Protein AF-M1PNI1-F1 (afdb_monomer)

Secondary structure (DSSP, 8-state):
---HHHHHHHHIIIIIS---SSPPPPGGG---TT-GGG--HHHHHHH--STTTSTT-HHHHHHHHHHHHHIIIIIIIIIIITT-TT-SHHHHHTTTSTTHHHHHHHHHH-

Structure (mmCIF, N/CA/C/O backbone):
data_AF-M1PNI1-F1
#
_entry.id   AF-M1PNI1-F1
#
loop_
_atom_site.group_PDB
_atom_site.id
_atom_site.type_symbol
_atom_site.label_atom_id
_atom_site.label_alt_id
_atom_site.label_comp_id
_atom_site.label_asym_id
_atom_site.label_entity_id
_atom_site.label_seq_id
_atom_site.pdbx_PDB_ins_code
_atom_site.Cartn_x
_atom_site.Cartn_y
_atom_site.Cartn_z
_atom_site.occupancy
_atom_site.B_iso_or_equiv
_atom_site.auth_seq_id
_atom_site.auth_comp_id
_atom_site.auth_asym_id
_atom_site.auth_atom_id
_atom_site.pdbx_PDB_model_num
ATOM 1 N N . ALA A 1 1 ? 31.067 -19.013 -20.925 1.00 59.47 1 ALA A N 1
ATOM 2 C CA . ALA A 1 1 ? 29.778 -19.107 -20.213 1.00 59.47 1 ALA A CA 1
ATOM 3 C C . ALA A 1 1 ? 28.939 -17.881 -20.565 1.00 59.47 1 ALA A C 1
ATOM 5 O O . ALA A 1 1 ? 29.209 -16.801 -20.060 1.00 59.47 1 ALA A O 1
ATOM 6 N N . GLY A 1 2 ? 28.027 -18.031 -21.527 1.00 75.81 2 GLY A N 1
ATOM 7 C CA . GLY A 1 2 ? 27.290 -16.938 -22.180 1.00 75.81 2 GLY A CA 1
ATOM 8 C C . GLY A 1 2 ? 26.657 -17.426 -23.485 1.00 75.81 2 GLY A C 1
ATOM 9 O O . GLY A 1 2 ? 26.806 -16.797 -24.524 1.00 75.81 2 GLY A O 1
ATOM 10 N N . GLU A 1 3 ? 26.074 -18.622 -23.444 1.00 87.75 3 GLU A N 1
ATOM 11 C CA . GLU A 1 3 ? 25.471 -19.280 -24.607 1.00 87.75 3 GLU A CA 1
ATOM 12 C C . GLU A 1 3 ? 24.054 -18.746 -24.853 1.00 87.75 3 GLU A C 1
ATOM 14 O O . GLU A 1 3 ? 23.482 -18.092 -23.982 1.00 87.75 3 GLU A O 1
ATOM 19 N N . ALA A 1 4 ? 23.464 -19.035 -26.016 1.00 88.94 4 ALA A N 1
ATOM 20 C CA . ALA A 1 4 ? 22.147 -18.513 -26.401 1.00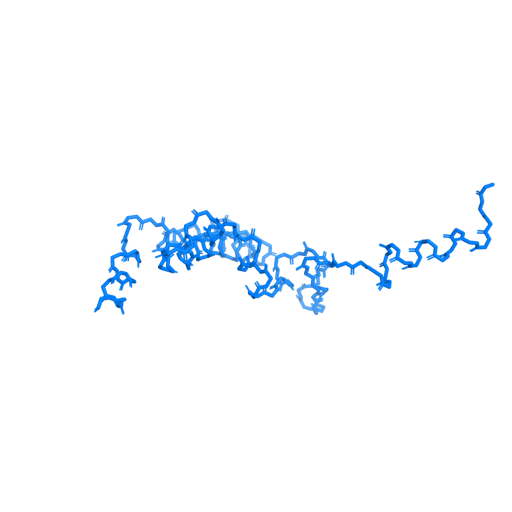 88.94 4 ALA A CA 1
ATOM 21 C C . ALA A 1 4 ? 21.051 -18.767 -25.343 1.00 88.94 4 ALA A C 1
ATOM 23 O O . ALA A 1 4 ? 20.260 -17.874 -25.059 1.00 88.94 4 ALA A O 1
ATOM 24 N N . ALA A 1 5 ? 21.077 -19.924 -24.672 1.00 91.88 5 ALA A N 1
ATOM 25 C CA . ALA A 1 5 ? 20.137 -20.264 -23.599 1.00 91.88 5 ALA A CA 1
ATOM 26 C C . ALA A 1 5 ? 20.183 -19.298 -22.394 1.00 91.88 5 ALA A C 1
ATOM 28 O O . ALA A 1 5 ? 19.208 -19.161 -21.657 1.00 91.88 5 ALA A O 1
ATOM 29 N N . VAL A 1 6 ? 21.299 -18.589 -22.185 1.00 93.12 6 VAL A N 1
ATOM 30 C CA . VAL A 1 6 ? 21.418 -17.576 -21.124 1.00 93.12 6 VAL A CA 1
ATOM 31 C C . VAL A 1 6 ? 20.514 -16.372 -21.411 1.00 93.12 6 VAL A C 1
ATOM 33 O O . VAL A 1 6 ? 20.007 -15.756 -20.473 1.00 93.12 6 VAL A O 1
ATOM 36 N N . ALA A 1 7 ? 20.267 -16.050 -22.686 1.00 93.50 7 ALA A N 1
ATOM 37 C CA . ALA A 1 7 ? 19.355 -14.973 -23.066 1.00 93.50 7 ALA A CA 1
ATOM 38 C C . ALA A 1 7 ? 17.899 -15.313 -22.710 1.00 93.50 7 ALA A C 1
ATOM 40 O O . ALA A 1 7 ? 17.202 -14.462 -22.155 1.00 93.50 7 A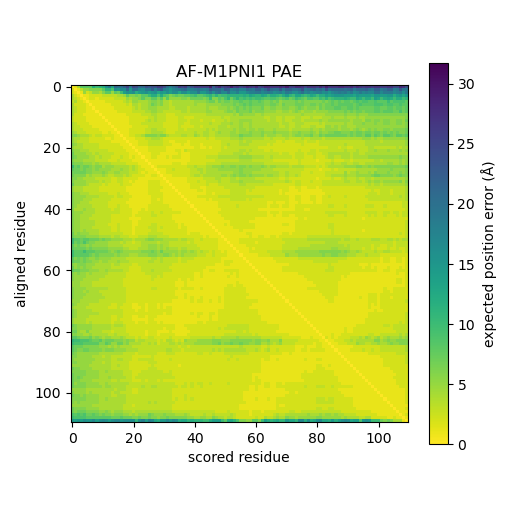LA A O 1
ATOM 41 N N . ASP A 1 8 ? 17.475 -16.560 -22.934 1.00 95.88 8 ASP A N 1
ATOM 42 C CA . ASP A 1 8 ? 16.128 -17.027 -22.579 1.00 95.88 8 ASP A CA 1
ATOM 43 C C . ASP A 1 8 ? 15.898 -16.956 -21.066 1.00 95.88 8 ASP A C 1
ATOM 45 O O . ASP A 1 8 ? 14.879 -16.434 -20.611 1.00 95.88 8 ASP A O 1
ATOM 49 N N . LEU A 1 9 ? 16.884 -17.387 -20.271 1.00 95.00 9 LEU A N 1
ATOM 50 C CA . LEU A 1 9 ? 16.839 -17.267 -18.810 1.00 95.00 9 LEU A CA 1
ATOM 51 C C . LEU A 1 9 ? 16.751 -15.803 -18.362 1.00 95.00 9 LEU A C 1
ATOM 53 O O . LEU A 1 9 ? 15.957 -15.468 -17.482 1.00 95.00 9 LEU A O 1
ATOM 57 N N . ALA A 1 10 ? 17.542 -14.917 -18.974 1.00 96.56 10 ALA A N 1
ATOM 58 C CA . ALA A 1 10 ? 17.526 -13.498 -18.644 1.00 96.56 10 ALA A CA 1
ATOM 59 C C . ALA A 1 10 ? 16.176 -12.844 -18.978 1.00 96.56 10 ALA A C 1
ATOM 61 O O . ALA A 1 10 ? 15.668 -12.058 -18.177 1.00 96.56 10 ALA A O 1
ATOM 62 N N . PHE A 1 11 ? 15.582 -13.172 -20.128 1.00 97.12 11 PHE A N 1
ATOM 63 C CA . PHE A 1 11 ? 14.281 -12.643 -20.531 1.00 97.12 11 PHE A CA 1
ATOM 64 C C . PHE A 1 11 ? 13.147 -13.183 -19.654 1.00 97.12 11 PHE A C 1
ATOM 66 O O . PHE A 1 11 ? 12.299 -12.411 -19.201 1.00 97.12 11 PHE A O 1
ATOM 73 N N . ALA A 1 12 ? 13.162 -14.481 -19.341 1.00 97.25 12 ALA A N 1
ATOM 74 C CA . ALA A 1 12 ? 12.193 -15.087 -18.436 1.00 97.25 12 ALA A CA 1
ATOM 75 C C . ALA A 1 12 ? 12.234 -14.434 -17.047 1.00 97.25 12 ALA A C 1
ATOM 77 O O . ALA A 1 12 ? 11.200 -14.005 -16.536 1.00 97.25 12 ALA A O 1
ATOM 78 N N . ALA A 1 13 ? 13.432 -14.278 -16.476 1.00 96.25 13 ALA A N 1
ATOM 79 C CA . ALA A 1 13 ? 13.617 -13.732 -15.134 1.00 96.25 13 ALA A CA 1
ATOM 80 C C . ALA A 1 13 ? 13.320 -12.227 -15.018 1.00 96.25 13 ALA A C 1
ATOM 82 O O . ALA A 1 13 ? 13.026 -11.751 -13.924 1.00 96.25 13 ALA A O 1
ATOM 83 N N . LYS A 1 14 ? 13.430 -11.460 -16.112 1.00 96.62 14 LYS A N 1
ATOM 84 C CA . LYS A 1 14 ? 13.300 -9.991 -16.086 1.00 96.62 14 LYS A CA 1
ATOM 85 C C . LYS A 1 14 ? 12.049 -9.451 -16.772 1.00 96.62 14 LYS A C 1
ATOM 87 O O . LYS A 1 14 ? 11.763 -8.266 -16.620 1.00 96.62 14 LYS A O 1
ATOM 92 N N . HIS A 1 15 ? 11.337 -10.272 -17.542 1.00 94.75 15 HIS A N 1
ATOM 93 C CA . HIS A 1 15 ? 10.183 -9.815 -18.311 1.00 94.75 15 HIS A CA 1
ATOM 94 C C . HIS A 1 15 ? 9.050 -10.842 -18.361 1.00 94.75 15 HIS A C 1
ATOM 96 O O . HIS A 1 15 ? 7.964 -10.551 -17.877 1.00 94.75 15 HIS A O 1
ATOM 102 N N . ALA A 1 16 ? 9.283 -12.042 -18.903 1.00 96.44 16 ALA A N 1
ATOM 103 C CA . ALA A 1 16 ? 8.178 -12.954 -19.223 1.00 96.44 16 ALA A CA 1
ATOM 104 C C . ALA A 1 16 ? 7.532 -13.628 -18.001 1.00 96.44 16 ALA A C 1
ATOM 106 O O . ALA A 1 16 ? 6.343 -13.929 -18.037 1.00 96.44 16 ALA A O 1
ATOM 107 N N . GLY A 1 17 ? 8.306 -13.895 -16.946 1.00 95.31 17 GLY A N 1
ATOM 108 C CA . GLY A 1 17 ? 7.839 -14.614 -15.756 1.00 95.31 17 GLY A CA 1
ATOM 109 C C . GLY A 1 17 ? 7.939 -13.820 -14.458 1.00 95.31 17 GLY A C 1
ATOM 110 O O . GLY A 1 17 ? 7.708 -14.378 -13.388 1.00 95.31 17 GLY A O 1
ATOM 111 N N . VAL A 1 18 ? 8.326 -12.543 -14.518 1.00 96.88 18 VAL A N 1
ATOM 112 C CA . VAL A 1 18 ? 8.526 -11.743 -13.310 1.00 96.88 18 VAL A CA 1
ATOM 113 C C . VAL A 1 18 ? 7.215 -11.110 -12.854 1.00 96.88 18 VAL A C 1
ATOM 115 O O . VAL A 1 18 ? 6.524 -10.461 -13.635 1.00 96.88 18 VAL A O 1
ATOM 118 N N . ILE A 1 19 ? 6.900 -11.252 -11.568 1.00 96.94 19 ILE A N 1
ATOM 119 C CA . ILE A 1 19 ? 5.812 -10.514 -10.923 1.00 96.94 19 ILE A CA 1
ATOM 120 C C . ILE A 1 19 ? 6.445 -9.363 -10.144 1.00 96.94 19 ILE A C 1
ATOM 122 O O . ILE A 1 19 ? 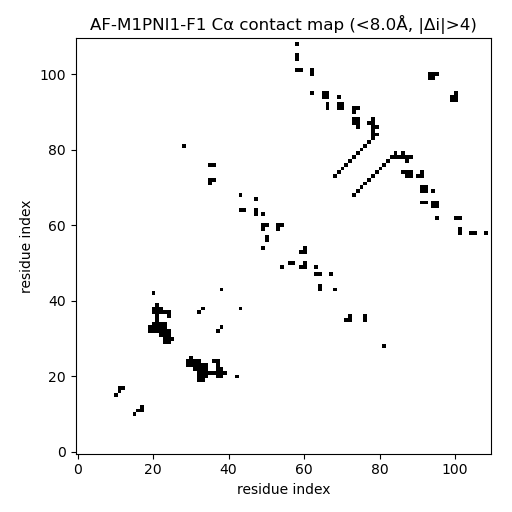7.160 -9.573 -9.165 1.00 96.94 19 ILE A O 1
ATOM 126 N N . GLN A 1 20 ? 6.220 -8.143 -10.621 1.00 97.56 20 GLN A N 1
ATOM 127 C CA . GLN A 1 20 ? 6.592 -6.924 -9.908 1.00 97.56 20 GLN A CA 1
ATOM 128 C C . GLN A 1 20 ? 5.527 -6.602 -8.851 1.00 97.56 20 GLN A C 1
ATOM 130 O O . GLN A 1 20 ? 4.353 -6.924 -9.021 1.00 97.56 20 GLN A O 1
ATOM 135 N N . MET A 1 21 ? 5.926 -5.935 -7.769 1.00 97.75 21 MET A N 1
ATOM 136 C CA . MET A 1 21 ? 4.988 -5.438 -6.754 1.00 97.75 21 MET A CA 1
ATOM 137 C C . MET A 1 2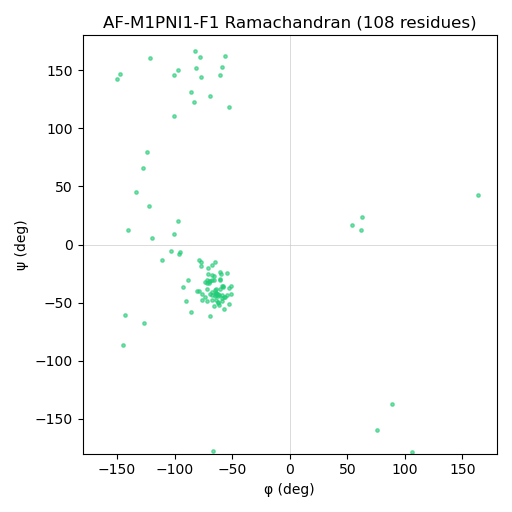1 ? 4.176 -4.247 -7.278 1.00 97.75 21 MET A C 1
ATOM 139 O O . MET A 1 21 ? 3.028 -4.045 -6.880 1.00 97.75 21 MET A O 1
ATOM 143 N N . ALA A 1 22 ? 4.773 -3.458 -8.175 1.00 97.81 22 ALA A N 1
ATOM 144 C CA . ALA A 1 22 ? 4.195 -2.234 -8.712 1.00 97.81 22 ALA A CA 1
ATOM 145 C C . ALA A 1 22 ? 4.629 -1.983 -10.158 1.00 97.81 22 ALA A C 1
ATOM 147 O O . ALA A 1 22 ? 5.778 -2.250 -10.516 1.00 97.81 22 ALA A O 1
ATOM 148 N N . ASP A 1 23 ? 3.738 -1.382 -10.946 1.00 97.12 23 ASP A N 1
ATOM 149 C CA . ASP A 1 23 ? 4.045 -0.922 -12.302 1.00 97.12 23 ASP A CA 1
ATOM 150 C C . ASP A 1 23 ? 4.830 0.400 -12.302 1.00 97.12 23 ASP A C 1
ATOM 152 O O . ASP A 1 23 ? 4.789 1.180 -11.350 1.00 97.12 23 ASP A O 1
ATOM 156 N N . ILE A 1 24 ? 5.483 0.693 -13.430 1.00 98.06 24 ILE A N 1
ATOM 157 C CA . ILE A 1 24 ? 6.107 1.994 -13.702 1.00 98.06 24 ILE A CA 1
ATOM 158 C C . ILE A 1 24 ? 5.075 3.137 -13.697 1.00 98.06 24 ILE A C 1
ATOM 160 O O . ILE A 1 24 ? 3.939 2.979 -14.155 1.00 98.06 24 ILE A O 1
ATOM 164 N N . LEU A 1 25 ? 5.481 4.323 -13.232 1.00 98.31 25 LEU A N 1
ATOM 165 C CA . LEU A 1 25 ? 4.611 5.499 -13.180 1.00 98.31 25 LEU A CA 1
ATOM 166 C C . LEU A 1 25 ? 4.775 6.461 -14.370 1.00 98.31 25 LEU A C 1
ATOM 168 O O . LEU A 1 25 ? 5.879 6.618 -14.896 1.00 98.31 25 LEU A O 1
ATOM 172 N N . PRO A 1 26 ? 3.702 7.187 -14.758 1.00 97.81 26 PRO A N 1
ATOM 173 C CA . PRO A 1 26 ? 3.770 8.210 -15.799 1.00 97.81 26 PRO A CA 1
ATOM 174 C C . PRO A 1 26 ? 4.776 9.323 -15.487 1.00 97.81 26 PRO A C 1
ATOM 176 O O . PRO A 1 26 ? 4.991 9.686 -14.329 1.00 97.81 26 PRO A O 1
ATOM 179 N N . ALA A 1 27 ? 5.303 9.948 -16.542 1.00 97.25 27 ALA A N 1
ATOM 180 C CA . ALA A 1 27 ? 6.441 10.871 -16.490 1.00 97.25 27 ALA A CA 1
ATOM 181 C C . ALA A 1 27 ? 6.343 12.004 -15.447 1.00 97.25 27 ALA A C 1
ATOM 183 O O . ALA A 1 27 ? 7.348 12.357 -14.838 1.00 97.25 27 ALA A O 1
ATOM 184 N N . ARG A 1 28 ? 5.146 12.554 -15.186 1.00 97.56 28 ARG A N 1
ATOM 185 C CA . ARG A 1 28 ? 4.955 13.629 -14.186 1.00 97.56 28 ARG A CA 1
ATOM 186 C C . ARG A 1 28 ? 5.382 13.217 -12.768 1.00 97.56 28 ARG A C 1
ATOM 188 O O . ARG A 1 28 ? 5.720 14.072 -11.961 1.00 97.56 28 ARG A O 1
ATOM 195 N N . ARG A 1 29 ? 5.359 11.919 -12.472 1.00 95.81 29 ARG A N 1
ATOM 196 C CA . ARG A 1 29 ? 5.775 11.314 -11.201 1.00 95.81 29 ARG A CA 1
ATOM 197 C C . ARG A 1 29 ? 6.669 10.102 -11.467 1.00 95.81 29 ARG A C 1
ATOM 199 O O . ARG A 1 29 ? 6.453 9.030 -10.913 1.00 95.81 29 ARG A O 1
ATOM 206 N N . ALA A 1 30 ? 7.621 10.279 -12.388 1.00 96.44 30 ALA A N 1
ATOM 207 C CA . ALA A 1 30 ? 8.455 9.213 -12.929 1.00 96.44 30 ALA A CA 1
ATOM 208 C C . ALA A 1 30 ? 9.146 8.403 -11.825 1.00 96.44 30 ALA A C 1
ATOM 210 O O . ALA A 1 30 ? 9.957 8.917 -11.047 1.00 96.44 30 ALA A O 1
ATOM 211 N N . ARG A 1 31 ? 8.821 7.115 -11.796 1.00 98.00 31 ARG A N 1
ATOM 212 C CA . ARG A 1 31 ? 9.372 6.098 -10.908 1.00 98.00 31 ARG A CA 1
ATOM 213 C C . ARG A 1 31 ? 9.336 4.765 -11.635 1.00 98.00 31 ARG A C 1
ATOM 215 O O . ARG A 1 31 ? 8.400 4.527 -12.400 1.00 98.00 31 ARG A O 1
ATOM 222 N N . GLY A 1 32 ? 10.375 3.958 -11.431 1.00 97.62 32 GLY A N 1
ATOM 223 C CA . GLY A 1 32 ? 10.451 2.606 -11.976 1.00 97.62 32 GLY A CA 1
ATOM 224 C C . GLY A 1 32 ? 9.406 1.672 -11.350 1.00 97.62 32 GLY A C 1
ATOM 225 O O . GLY A 1 32 ? 8.608 2.108 -10.520 1.00 97.62 32 GLY A O 1
ATOM 226 N N . PRO A 1 33 ? 9.405 0.389 -11.740 1.00 97.38 33 PRO A N 1
ATOM 227 C CA . PRO A 1 33 ? 8.637 -0.639 -11.045 1.00 97.38 33 PRO A CA 1
ATOM 228 C C . PRO A 1 33 ? 8.995 -0.732 -9.553 1.00 97.38 33 PRO A C 1
ATOM 230 O O . PRO A 1 33 ? 10.066 -0.296 -9.133 1.00 97.38 33 PRO A O 1
ATOM 233 N N . ASN A 1 34 ? 8.118 -1.368 -8.777 1.00 98.12 34 ASN A N 1
ATOM 234 C CA . ASN A 1 34 ? 8.249 -1.614 -7.328 1.00 98.12 34 ASN A CA 1
ATOM 235 C C . ASN A 1 34 ? 8.292 -0.366 -6.430 1.00 98.12 34 ASN A C 1
ATOM 237 O O . ASN A 1 34 ? 8.764 -0.430 -5.299 1.00 98.12 34 ASN A O 1
ATOM 241 N N . GLU A 1 35 ? 7.743 0.747 -6.906 1.00 98.50 35 GLU A N 1
ATOM 242 C CA . GLU A 1 35 ? 7.598 1.978 -6.132 1.00 98.50 35 GLU A CA 1
ATOM 243 C C . GLU A 1 35 ? 6.160 2.115 -5.605 1.00 98.50 35 GLU A C 1
ATOM 245 O O . GLU A 1 35 ? 5.223 1.716 -6.308 1.00 98.50 35 GLU A O 1
ATOM 250 N N . PRO A 1 36 ? 5.939 2.697 -4.407 1.00 98.25 36 PRO A N 1
ATOM 251 C CA . PRO A 1 36 ? 4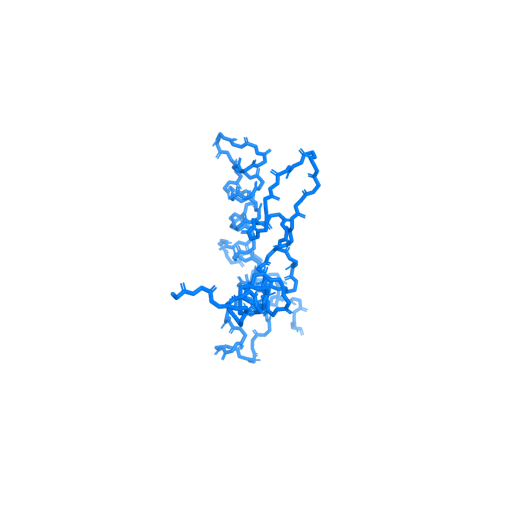.635 2.664 -3.742 1.00 98.25 36 PRO A CA 1
ATOM 252 C C . PRO A 1 36 ? 3.464 3.114 -4.621 1.00 98.25 36 PRO A C 1
ATOM 254 O O . PRO A 1 36 ? 2.430 2.458 -4.663 1.00 98.25 36 PRO A O 1
ATOM 257 N N . GLY A 1 37 ? 3.631 4.187 -5.399 1.00 98.06 37 GLY A N 1
ATOM 258 C CA . GLY A 1 37 ? 2.552 4.725 -6.230 1.00 98.06 37 GLY A CA 1
ATOM 259 C C . GLY A 1 37 ? 2.067 3.811 -7.360 1.00 98.06 37 GLY A C 1
ATOM 260 O O . GLY A 1 37 ? 1.019 4.095 -7.941 1.00 98.06 37 GLY A O 1
ATOM 261 N N . GLY A 1 38 ? 2.817 2.761 -7.712 1.00 98.25 38 GLY A N 1
ATOM 262 C CA . GLY A 1 38 ? 2.424 1.783 -8.730 1.00 98.25 38 GLY A CA 1
ATOM 263 C C . GLY A 1 38 ? 1.770 0.517 -8.162 1.00 98.25 38 GLY A C 1
ATOM 264 O O . GLY A 1 38 ? 1.285 -0.305 -8.945 1.00 98.25 38 GLY A O 1
ATOM 265 N N . ILE A 1 39 ? 1.764 0.341 -6.834 1.00 98.56 39 ILE A N 1
ATOM 266 C CA . ILE A 1 39 ? 1.147 -0.812 -6.170 1.00 98.56 39 ILE A CA 1
ATOM 267 C C . ILE A 1 39 ? -0.374 -0.698 -6.317 1.00 98.56 39 ILE A C 1
ATOM 269 O O . ILE A 1 39 ? -0.970 0.328 -5.990 1.00 98.56 39 ILE A O 1
ATOM 273 N N . LYS A 1 40 ? -1.028 -1.755 -6.807 1.00 98.19 40 LYS A N 1
ATOM 274 C CA . LYS A 1 40 ? -2.497 -1.818 -6.838 1.00 98.19 40 LYS A CA 1
ATOM 275 C C . LYS A 1 40 ? -3.022 -2.134 -5.441 1.00 98.19 40 LYS A C 1
ATOM 277 O O . LYS A 1 40 ? -2.443 -2.967 -4.750 1.00 98.19 40 LYS A O 1
ATOM 282 N N . PHE A 1 41 ? -4.158 -1.556 -5.060 1.00 98.31 41 PHE A N 1
ATOM 283 C CA . PHE A 1 41 ? -4.726 -1.777 -3.725 1.00 98.31 41 PHE A CA 1
ATOM 284 C C . PHE A 1 41 ? -5.026 -3.251 -3.423 1.00 98.31 41 PHE A C 1
ATOM 286 O O . PHE A 1 41 ? -4.783 -3.681 -2.305 1.00 98.31 41 PHE A O 1
ATOM 293 N N . GLY A 1 42 ? -5.457 -4.041 -4.415 1.00 98.00 42 GLY A N 1
ATOM 294 C CA . GLY A 1 42 ? -5.642 -5.489 -4.243 1.00 98.00 42 GLY A CA 1
ATOM 295 C C . GLY A 1 42 ? -4.338 -6.216 -3.900 1.00 98.00 42 GLY A C 1
ATOM 296 O O . GLY A 1 42 ? -4.277 -6.907 -2.895 1.00 98.00 42 GLY A O 1
ATOM 297 N N . HIS A 1 43 ? -3.260 -5.968 -4.656 1.00 98.19 43 HIS A N 1
ATOM 298 C CA . HIS A 1 43 ? -1.946 -6.542 -4.335 1.00 98.19 43 HIS A CA 1
ATOM 299 C C . HIS A 1 43 ? -1.459 -6.099 -2.956 1.00 98.19 43 HIS A C 1
ATOM 301 O O . HIS A 1 43 ? -0.849 -6.882 -2.242 1.00 98.19 43 HIS A O 1
ATOM 307 N N . PHE A 1 44 ? -1.704 -4.839 -2.585 1.00 98.31 44 PHE A N 1
ATOM 308 C CA . PHE A 1 44 ? -1.341 -4.347 -1.263 1.00 98.31 44 PHE A CA 1
ATOM 309 C C . PHE A 1 44 ? -2.114 -5.062 -0.151 1.00 98.31 44 PHE A C 1
ATOM 311 O O . PHE A 1 44 ? -1.512 -5.436 0.850 1.00 98.31 44 PHE A O 1
ATOM 318 N N . ALA A 1 45 ? -3.413 -5.298 -0.344 1.00 98.25 45 ALA A N 1
ATOM 319 C CA . ALA A 1 45 ? -4.207 -6.088 0.586 1.00 98.25 45 ALA A CA 1
ATOM 320 C C . ALA A 1 45 ? -3.629 -7.506 0.743 1.00 98.25 45 ALA A C 1
ATOM 322 O O . ALA A 1 45 ? -3.391 -7.927 1.869 1.00 98.25 45 ALA A O 1
ATOM 323 N N . ASP A 1 46 ? -3.280 -8.176 -0.362 1.00 98.19 46 ASP A N 1
ATOM 324 C CA . ASP A 1 46 ? -2.687 -9.525 -0.345 1.00 98.19 46 ASP A CA 1
ATOM 325 C C . ASP A 1 46 ? -1.285 -9.572 0.305 1.00 98.19 46 ASP A C 1
ATOM 327 O O . ASP A 1 46 ? -0.863 -10.599 0.847 1.00 98.19 46 ASP A O 1
ATOM 331 N N . MET A 1 47 ? -0.527 -8.466 0.271 1.00 97.75 47 MET A N 1
ATOM 332 C CA . MET A 1 47 ? 0.762 -8.368 0.970 1.00 97.75 47 MET A CA 1
ATOM 333 C C . MET A 1 47 ? 0.593 -8.427 2.494 1.00 97.75 47 MET A C 1
ATOM 335 O O . MET A 1 47 ? 1.489 -8.911 3.190 1.00 97.75 47 MET A O 1
ATOM 339 N N . VAL A 1 48 ? -0.533 -7.945 3.024 1.00 98.38 48 VAL A N 1
ATOM 340 C CA . VAL A 1 48 ? -0.824 -7.955 4.460 1.00 98.38 48 VAL A CA 1
ATOM 341 C C . VAL A 1 48 ? -1.389 -9.317 4.852 1.00 98.38 48 VAL A C 1
ATOM 343 O O . VAL A 1 48 ? -2.390 -9.780 4.336 1.00 98.38 48 VAL A O 1
ATOM 346 N N . GLN A 1 49 ? -0.735 -9.976 5.805 1.00 98.25 49 GLN A N 1
ATOM 347 C CA . GLN A 1 49 ? -0.941 -11.401 6.100 1.00 98.25 49 GLN A CA 1
ATOM 348 C C . GLN A 1 49 ? -1.907 -11.656 7.270 1.00 98.25 49 GLN A C 1
ATOM 350 O O . GLN A 1 49 ? -1.834 -12.692 7.940 1.00 98.25 49 GLN A O 1
ATOM 355 N N . THR A 1 50 ? -2.747 -10.678 7.599 1.00 98.06 50 THR A N 1
ATOM 356 C CA . THR A 1 50 ? -3.642 -10.755 8.761 1.00 98.06 50 THR A CA 1
ATOM 357 C C . THR A 1 50 ? -4.777 -11.740 8.521 1.00 98.06 50 THR A C 1
ATOM 359 O O . THR A 1 50 ? -5.118 -12.501 9.428 1.00 98.06 50 THR A O 1
ATOM 362 N N . ASP A 1 51 ? -5.308 -11.775 7.303 1.00 95.50 51 ASP A N 1
ATOM 363 C CA . ASP A 1 51 ? -6.399 -12.654 6.883 1.00 95.50 51 ASP A CA 1
ATOM 364 C C . ASP A 1 51 ? -6.091 -14.140 7.154 1.00 95.50 51 ASP A C 1
ATOM 366 O O . ASP A 1 51 ? -6.905 -14.850 7.741 1.00 95.50 51 ASP A O 1
ATOM 370 N N . ARG A 1 52 ? -4.868 -14.605 6.864 1.00 97.06 52 ARG A N 1
ATOM 371 C CA . ARG A 1 52 ? -4.451 -15.992 7.117 1.00 97.06 52 ARG A CA 1
ATOM 372 C C . ARG A 1 52 ? -4.266 -16.313 8.597 1.00 97.06 52 ARG A C 1
ATOM 374 O O . ARG A 1 52 ? -4.208 -17.486 8.962 1.00 97.06 52 ARG A O 1
ATOM 381 N N . LYS A 1 53 ? -4.091 -15.298 9.448 1.00 97.69 53 LYS A N 1
ATOM 382 C CA . LYS A 1 53 ? -3.904 -15.468 10.895 1.00 97.69 53 LYS A CA 1
ATOM 383 C C . LYS A 1 53 ? -5.230 -15.388 11.648 1.00 97.69 53 LYS A C 1
ATOM 385 O O . LYS A 1 53 ? -5.413 -16.131 12.610 1.00 97.69 53 LYS A O 1
ATOM 390 N N . TYR A 1 54 ? -6.137 -14.521 11.208 1.00 96.81 54 TYR A N 1
ATOM 391 C CA . TYR A 1 54 ? -7.445 -14.295 11.821 1.00 96.81 54 TYR A CA 1
ATOM 392 C C . TYR A 1 54 ? -8.561 -14.431 10.770 1.00 96.81 54 TYR A C 1
ATOM 394 O O . TYR A 1 54 ? -9.247 -13.460 10.464 1.00 96.81 54 TYR A O 1
ATOM 402 N N . PRO A 1 55 ? -8.773 -15.639 10.217 1.00 95.69 55 PRO A N 1
ATOM 403 C CA . PRO A 1 55 ? -9.649 -15.841 9.057 1.00 95.69 55 PRO A CA 1
ATOM 404 C C . PRO A 1 55 ? -11.137 -15.595 9.337 1.00 95.69 55 PRO A C 1
ATOM 406 O O . PRO A 1 55 ? -11.914 -15.413 8.407 1.00 95.69 55 PRO A O 1
ATOM 409 N N . ASN A 1 56 ? -11.535 -15.592 10.610 1.00 97.31 56 ASN A N 1
ATOM 410 C CA . ASN A 1 56 ? -12.920 -15.375 11.033 1.00 97.31 56 ASN A CA 1
ATOM 411 C C . ASN A 1 56 ? -13.170 -13.941 11.527 1.00 97.31 56 ASN A C 1
ATOM 413 O O . ASN A 1 56 ? -14.224 -13.677 12.095 1.00 97.31 56 ASN A O 1
ATOM 417 N N . ASP A 1 57 ? -12.201 -13.041 11.352 1.00 98.00 57 ASP A N 1
ATOM 418 C CA . ASP A 1 57 ? -12.286 -11.645 11.775 1.00 98.00 57 ASP A CA 1
ATOM 419 C C . ASP A 1 57 ? -12.034 -10.719 10.568 1.00 98.00 57 ASP A C 1
ATOM 421 O O . ASP A 1 57 ? -10.914 -10.237 10.351 1.00 98.00 57 ASP A O 1
ATOM 425 N N . PRO A 1 58 ? -13.060 -10.512 9.718 1.00 96.94 58 PRO A N 1
ATOM 426 C CA . PRO A 1 58 ? -12.921 -9.717 8.500 1.00 96.94 58 PRO A CA 1
ATOM 427 C C . PRO A 1 58 ? -12.672 -8.233 8.794 1.00 96.94 58 PRO A C 1
ATOM 429 O O . PRO A 1 58 ? -12.044 -7.549 7.982 1.00 96.94 58 PRO 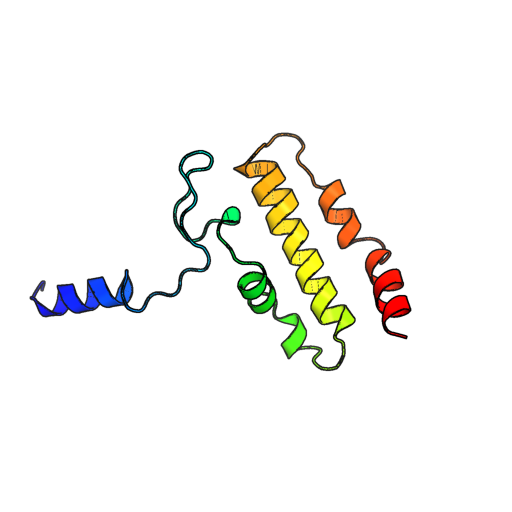A O 1
ATOM 432 N N . VAL A 1 59 ? -13.126 -7.738 9.953 1.00 98.25 59 VAL A N 1
ATOM 433 C CA . VAL A 1 59 ? -12.876 -6.364 10.403 1.00 98.25 59 VAL A CA 1
ATOM 434 C C . VAL A 1 59 ? -11.389 -6.189 10.668 1.00 98.25 59 VAL A C 1
ATOM 436 O O . VAL A 1 59 ? -10.758 -5.334 10.049 1.00 98.25 59 VAL A O 1
ATOM 439 N N . ARG A 1 60 ? -10.788 -7.061 11.483 1.00 98.19 60 ARG A N 1
ATOM 440 C CA . ARG A 1 60 ? -9.347 -7.020 11.739 1.00 98.19 60 ARG A CA 1
ATOM 441 C C . ARG A 1 60 ? -8.517 -7.181 10.470 1.00 98.19 60 ARG A C 1
ATOM 443 O O . ARG A 1 60 ? -7.545 -6.450 10.291 1.00 98.19 60 ARG A O 1
ATOM 450 N N . ALA A 1 61 ? -8.882 -8.117 9.592 1.00 97.50 61 ALA A N 1
ATOM 451 C CA . ALA A 1 61 ? -8.195 -8.293 8.312 1.00 97.50 61 ALA A CA 1
ATOM 452 C C . ALA A 1 61 ? -8.192 -6.988 7.498 1.00 97.50 61 ALA A C 1
ATOM 454 O O . ALA A 1 61 ? -7.143 -6.568 7.011 1.00 97.50 61 ALA A O 1
ATOM 455 N N . SER A 1 62 ? -9.337 -6.307 7.428 1.00 98.12 62 SER A N 1
ATOM 456 C CA . SER A 1 62 ? -9.487 -5.041 6.705 1.00 98.12 62 SER A CA 1
ATOM 457 C C . SER A 1 62 ? -8.709 -3.893 7.358 1.00 98.12 62 SER A C 1
ATOM 459 O O . SER A 1 62 ? -8.030 -3.137 6.665 1.00 98.12 62 SER A O 1
ATOM 461 N N . LEU A 1 63 ? -8.761 -3.764 8.685 1.00 98.56 63 LEU A N 1
ATOM 462 C CA . LEU A 1 63 ? -8.106 -2.670 9.411 1.00 98.56 63 LEU A CA 1
ATOM 463 C C . LEU A 1 63 ? -6.581 -2.777 9.405 1.00 98.56 63 LEU A C 1
ATOM 465 O O . LEU A 1 63 ? -5.897 -1.761 9.336 1.00 98.56 63 LEU A O 1
ATOM 469 N N . GLU A 1 64 ? -6.028 -3.987 9.379 1.00 98.62 64 GLU A N 1
ATOM 470 C CA . GLU A 1 64 ? -4.580 -4.180 9.235 1.00 98.62 64 GLU A CA 1
ATOM 471 C C . GLU A 1 64 ? -4.102 -3.805 7.820 1.00 98.62 64 GLU A C 1
ATOM 473 O O . GLU A 1 64 ? -3.017 -3.239 7.662 1.00 98.62 64 GLU A O 1
ATOM 478 N N . VAL A 1 65 ? -4.933 -4.023 6.788 1.00 98.62 65 VAL A N 1
ATOM 479 C CA . VAL A 1 65 ? -4.681 -3.485 5.438 1.00 98.62 65 VAL A CA 1
ATOM 480 C C . VAL A 1 65 ? -4.719 -1.958 5.450 1.00 98.62 65 VAL A C 1
ATOM 482 O O . VAL A 1 65 ? -3.846 -1.324 4.858 1.00 98.62 65 VAL A O 1
ATOM 485 N N . VAL A 1 66 ? -5.682 -1.349 6.149 1.00 98.75 66 VAL A N 1
ATOM 486 C CA . VAL A 1 66 ? -5.763 0.113 6.288 1.00 98.75 66 VAL A CA 1
ATOM 487 C C . VAL A 1 66 ? -4.531 0.668 7.002 1.00 98.75 66 VAL A C 1
ATOM 489 O O . VAL A 1 66 ? -3.894 1.573 6.468 1.00 98.75 66 VAL A O 1
ATOM 492 N N . GLY A 1 67 ? -4.148 0.112 8.152 1.00 98.62 67 GLY A N 1
ATOM 493 C CA . GLY A 1 67 ? -3.011 0.601 8.932 1.00 98.62 67 GLY A CA 1
ATOM 494 C C . GLY A 1 67 ? -1.683 0.494 8.18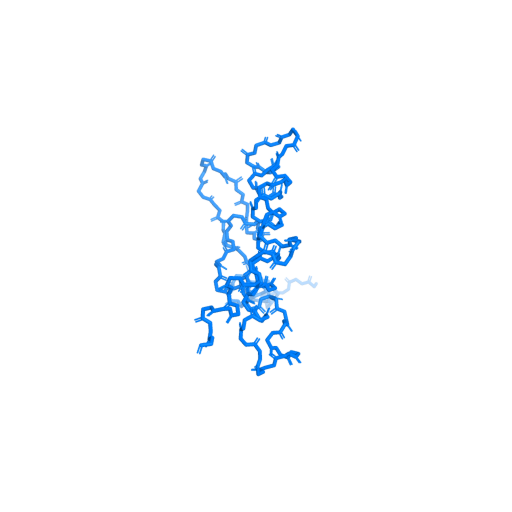3 1.00 98.62 67 GLY A C 1
ATOM 495 O O . GLY A 1 67 ? -0.900 1.446 8.155 1.00 98.62 67 GLY A O 1
ATOM 496 N N . ALA A 1 68 ? -1.446 -0.624 7.491 1.00 98.62 68 ALA A N 1
ATOM 497 C CA . ALA A 1 68 ? -0.283 -0.753 6.618 1.00 98.62 68 ALA A CA 1
ATOM 498 C C . ALA A 1 68 ? -0.353 0.234 5.435 1.00 98.62 68 ALA A C 1
ATOM 500 O O . ALA A 1 68 ? 0.662 0.814 5.035 1.00 98.62 68 ALA A O 1
ATOM 501 N N . GLY A 1 69 ? -1.551 0.425 4.878 1.00 98.69 69 GLY A N 1
ATOM 502 C CA . GLY A 1 69 ? -1.802 1.244 3.699 1.00 98.69 69 GLY A CA 1
ATOM 503 C C . GLY A 1 69 ? -1.579 2.723 3.954 1.00 98.69 69 GLY A C 1
ATOM 504 O O . GLY A 1 69 ? -0.864 3.358 3.187 1.00 98.69 69 GLY A O 1
ATOM 505 N N . THR A 1 70 ? -2.118 3.285 5.035 1.00 98.56 70 THR A N 1
ATOM 506 C CA . THR A 1 70 ? -1.927 4.709 5.345 1.00 98.56 70 THR A CA 1
ATOM 507 C C . THR A 1 70 ? -0.486 5.008 5.749 1.00 98.56 70 THR A C 1
ATOM 509 O O . THR A 1 70 ? 0.051 6.056 5.393 1.00 98.56 70 THR A O 1
ATOM 512 N N . MET A 1 71 ? 0.215 4.067 6.385 1.00 98.69 71 MET A N 1
ATOM 513 C CA . MET A 1 71 ? 1.656 4.202 6.605 1.00 98.69 71 MET A CA 1
ATOM 514 C C . MET A 1 71 ? 2.422 4.280 5.271 1.00 98.69 71 MET A C 1
ATOM 516 O O . MET A 1 71 ? 3.175 5.230 5.038 1.00 98.69 71 MET A O 1
ATOM 520 N N . LEU A 1 72 ? 2.203 3.338 4.348 1.00 98.75 72 LEU A N 1
ATOM 521 C CA . LEU A 1 72 ? 2.946 3.317 3.086 1.00 98.75 72 LEU A CA 1
ATOM 522 C C . LEU A 1 72 ? 2.525 4.440 2.125 1.00 98.75 72 LEU A C 1
ATOM 524 O O . LEU A 1 72 ? 3.377 5.127 1.557 1.00 98.75 72 LEU A O 1
ATOM 528 N N . PHE A 1 73 ? 1.225 4.618 1.906 1.00 98.75 73 PHE A N 1
ATOM 529 C CA . PHE A 1 73 ? 0.699 5.539 0.904 1.00 98.75 73 PHE A CA 1
ATOM 530 C C . PHE A 1 73 ? 0.673 6.990 1.391 1.00 98.75 73 PHE A C 1
ATOM 532 O O . PHE A 1 73 ? 1.053 7.873 0.623 1.00 98.75 73 PHE A O 1
ATOM 539 N N . ASP A 1 74 ? 0.321 7.264 2.647 1.00 98.69 74 ASP A N 1
ATOM 540 C CA . ASP A 1 74 ? 0.251 8.652 3.116 1.00 98.69 74 ASP A CA 1
ATOM 541 C C . ASP A 1 74 ? 1.585 9.120 3.685 1.00 98.69 74 ASP A C 1
ATOM 543 O O . ASP A 1 74 ? 2.069 10.180 3.291 1.00 98.69 74 ASP A O 1
ATOM 547 N N . GLN A 1 75 ? 2.222 8.354 4.575 1.00 98.56 75 GLN A N 1
ATOM 548 C CA . GLN A 1 75 ? 3.450 8.830 5.225 1.00 98.56 75 GLN A CA 1
ATOM 549 C C . GLN A 1 75 ? 4.663 8.753 4.295 1.00 98.56 75 GLN A C 1
ATOM 551 O O . GLN A 1 75 ? 5.400 9.732 4.170 1.00 98.56 75 GLN A O 1
ATOM 556 N N . ILE A 1 76 ? 4.870 7.618 3.620 1.00 98.69 76 ILE A N 1
ATOM 557 C CA . ILE A 1 76 ? 6.047 7.417 2.762 1.00 98.69 76 ILE A CA 1
ATOM 558 C C . ILE A 1 76 ? 5.799 7.965 1.356 1.00 98.69 76 ILE A C 1
ATOM 560 O O . ILE A 1 76 ? 6.543 8.823 0.878 1.00 98.69 76 ILE A O 1
ATOM 564 N N . TRP A 1 77 ? 4.768 7.486 0.665 1.00 98.69 77 TRP A N 1
ATOM 565 C CA . TRP A 1 77 ? 4.564 7.851 -0.733 1.00 98.69 77 TRP A CA 1
ATOM 566 C C . TRP A 1 77 ? 4.165 9.322 -0.890 1.00 98.69 77 TRP A C 1
ATOM 568 O O . TRP A 1 77 ? 4.898 10.104 -1.497 1.00 98.69 77 TRP A O 1
ATOM 578 N N . LEU A 1 78 ? 3.033 9.734 -0.322 1.00 98.62 78 LEU A N 1
ATOM 579 C CA . LEU A 1 78 ? 2.565 11.112 -0.441 1.00 98.62 78 LEU A CA 1
ATOM 580 C C . LEU A 1 78 ? 3.394 12.073 0.414 1.00 98.62 78 LEU A C 1
ATOM 582 O O . LEU A 1 78 ? 3.792 13.126 -0.082 1.00 98.62 78 LEU A O 1
ATOM 586 N N . GLY A 1 79 ? 3.685 11.704 1.660 1.00 98.44 79 GLY A N 1
ATOM 587 C CA . GLY A 1 79 ? 4.356 12.537 2.661 1.00 98.44 79 GLY A CA 1
ATOM 588 C C . GLY A 1 79 ? 5.865 12.676 2.481 1.00 98.44 79 GLY A C 1
ATOM 589 O O . GLY A 1 79 ? 6.455 13.589 3.057 1.00 98.44 79 GLY A O 1
ATOM 590 N N . SER A 1 80 ? 6.490 11.828 1.657 1.00 98.38 80 SER A N 1
ATOM 591 C CA . SER A 1 80 ? 7.913 11.934 1.323 1.00 98.38 80 SER A CA 1
ATOM 592 C C . SER A 1 80 ? 8.152 11.968 -0.184 1.00 98.38 80 SER A C 1
ATOM 594 O O . SER A 1 80 ? 8.515 13.018 -0.710 1.00 98.38 80 SER A O 1
ATOM 596 N N . TYR A 1 81 ? 7.895 10.872 -0.909 1.00 98.12 81 TYR A N 1
ATOM 597 C CA . TYR A 1 81 ? 8.244 10.759 -2.337 1.00 98.12 81 TYR A CA 1
ATOM 598 C C . TYR A 1 81 ? 7.601 11.841 -3.211 1.00 98.12 81 TYR A C 1
ATOM 600 O O . TYR A 1 81 ? 8.223 12.302 -4.171 1.00 98.12 81 TYR A O 1
ATOM 608 N N . MET A 1 82 ? 6.363 12.222 -2.892 1.00 98.38 82 MET A N 1
ATOM 609 C CA . MET A 1 82 ? 5.585 13.201 -3.652 1.00 98.38 82 MET A CA 1
ATOM 610 C C . MET A 1 82 ? 5.524 14.589 -2.999 1.00 98.38 82 MET A C 1
ATOM 612 O O . MET A 1 82 ? 4.982 15.506 -3.617 1.00 98.38 82 MET A O 1
ATOM 616 N N . SER A 1 83 ? 6.061 14.760 -1.785 1.00 98.06 83 SER A N 1
ATOM 617 C CA . SER A 1 83 ? 6.110 16.054 -1.088 1.00 98.06 83 SER A CA 1
ATOM 618 C C . SER A 1 83 ? 7.388 16.228 -0.249 1.00 98.06 83 SER A C 1
ATOM 620 O O . SER A 1 83 ? 8.361 16.782 -0.757 1.00 98.06 83 SER A O 1
ATOM 622 N N . GLY A 1 84 ? 7.410 15.764 1.006 1.00 96.25 84 GLY A N 1
ATOM 623 C CA . GLY A 1 84 ? 8.519 15.900 1.955 1.00 96.25 84 GLY A CA 1
ATOM 624 C C . GLY A 1 84 ? 8.278 16.925 3.074 1.00 96.25 84 GLY A C 1
ATOM 625 O O . GLY A 1 84 ? 7.229 17.562 3.168 1.00 96.25 84 GLY A O 1
ATOM 626 N N . GLY A 1 85 ? 9.278 17.099 3.944 1.00 98.12 85 GLY A N 1
ATOM 627 C CA . GLY A 1 85 ? 9.221 18.008 5.096 1.00 98.12 85 GLY A CA 1
ATOM 628 C C . GLY A 1 85 ? 8.648 17.341 6.348 1.00 98.12 85 GLY A C 1
ATOM 629 O O . GLY A 1 85 ? 9.001 16.207 6.655 1.00 98.12 85 GLY A O 1
ATOM 630 N N . VAL A 1 86 ? 7.781 18.053 7.079 1.00 98.19 86 VAL A N 1
ATOM 631 C CA . VAL A 1 86 ? 7.100 17.514 8.278 1.00 98.19 86 VAL A CA 1
ATOM 632 C C . VAL A 1 86 ? 6.235 16.296 7.929 1.00 98.19 86 VAL A C 1
ATOM 634 O O . VAL A 1 86 ? 6.089 15.389 8.743 1.00 98.19 86 VAL A O 1
ATOM 637 N N . GLY A 1 87 ? 5.711 16.250 6.703 1.00 98.00 87 GLY A N 1
ATOM 638 C CA . GLY A 1 87 ? 4.990 15.097 6.180 1.00 98.00 87 GLY A CA 1
ATOM 639 C C . GLY A 1 87 ? 3.577 14.955 6.742 1.00 98.00 87 GLY A C 1
ATOM 640 O O . GLY A 1 87 ? 2.964 15.917 7.210 1.00 98.00 87 GLY A O 1
ATOM 641 N N . PHE A 1 88 ? 3.047 13.734 6.647 1.00 98.38 88 PHE A N 1
ATOM 642 C CA . PHE A 1 88 ? 1.624 13.433 6.835 1.00 98.38 88 PHE A CA 1
ATOM 643 C C .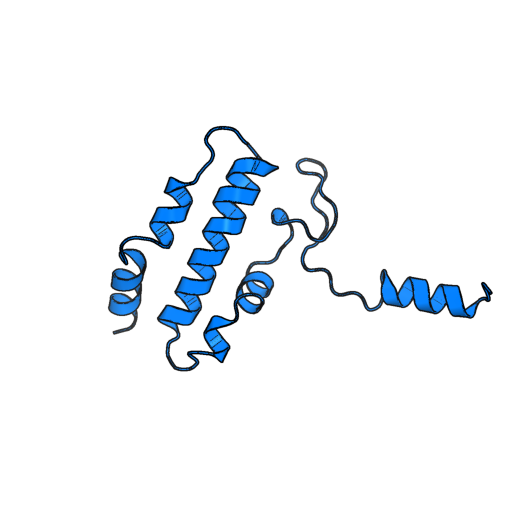 PHE A 1 88 ? 1.364 12.410 7.943 1.00 98.38 88 PHE A C 1
ATOM 645 O O . PHE A 1 88 ? 0.409 11.642 7.878 1.00 98.38 88 PHE A O 1
ATOM 652 N N . THR A 1 89 ? 2.194 12.408 8.990 1.00 98.62 89 THR A N 1
ATOM 653 C CA . THR A 1 89 ? 2.107 11.417 10.073 1.00 98.62 89 THR A CA 1
ATOM 654 C C . THR A 1 89 ? 0.704 11.330 10.667 1.00 98.62 89 THR A C 1
ATOM 656 O O . THR A 1 89 ? 0.136 10.244 10.704 1.00 98.62 89 THR A O 1
ATOM 659 N N . GLN A 1 90 ? 0.122 12.470 11.056 1.00 98.69 90 GLN A N 1
ATOM 660 C CA . GLN A 1 90 ? -1.186 12.503 11.719 1.00 98.69 90 GLN A CA 1
ATOM 661 C C . GLN A 1 90 ? -2.379 12.301 10.778 1.00 98.69 90 GLN A C 1
ATOM 663 O O . GLN A 1 90 ? -3.451 11.927 11.241 1.00 98.69 90 GLN A O 1
ATOM 668 N N . TYR A 1 91 ? -2.196 12.486 9.465 1.00 98.50 91 TYR A N 1
ATOM 669 C CA . TYR A 1 91 ? -3.206 12.047 8.500 1.00 98.50 91 TYR A CA 1
ATOM 670 C C . TYR A 1 91 ? -3.332 10.524 8.522 1.00 98.50 91 TYR A C 1
ATOM 672 O O . TYR A 1 91 ? -4.438 10.000 8.584 1.00 98.50 91 TYR A O 1
ATOM 680 N N . ALA A 1 92 ? -2.198 9.822 8.545 1.00 98.69 92 ALA A N 1
ATOM 681 C CA . ALA A 1 92 ? -2.190 8.369 8.535 1.00 98.69 92 ALA A CA 1
ATOM 682 C C . ALA A 1 92 ? -2.562 7.754 9.892 1.00 98.69 92 ALA A C 1
ATOM 684 O O . ALA A 1 92 ? -3.341 6.803 9.917 1.00 98.69 92 ALA A O 1
ATOM 685 N N . THR A 1 93 ? -2.041 8.285 11.013 1.00 98.75 93 THR A N 1
ATOM 686 C CA . THR A 1 93 ? -2.298 7.712 12.352 1.00 98.75 93 THR A CA 1
ATOM 687 C C . THR A 1 93 ? -3.774 7.710 12.705 1.00 98.75 93 THR A C 1
ATOM 689 O O . THR A 1 93 ? -4.218 6.778 13.358 1.00 98.75 93 THR A O 1
ATOM 692 N N . ALA A 1 94 ? -4.554 8.675 12.211 1.00 98.62 94 ALA A N 1
ATOM 693 C CA . ALA A 1 94 ? -5.998 8.717 12.432 1.00 98.62 94 ALA A CA 1
ATOM 694 C C . ALA A 1 94 ? -6.726 7.420 12.020 1.00 98.62 94 ALA A C 1
ATOM 696 O O . ALA A 1 94 ? -7.799 7.136 12.542 1.00 98.62 94 ALA A O 1
ATOM 697 N N . ALA A 1 95 ? -6.153 6.637 11.100 1.00 98.69 95 ALA A N 1
ATOM 698 C CA . ALA A 1 95 ? -6.725 5.376 10.638 1.00 98.69 95 ALA A CA 1
ATOM 699 C C . ALA A 1 95 ? -6.191 4.128 11.368 1.00 98.69 95 ALA A C 1
ATOM 701 O O . ALA A 1 95 ? -6.672 3.035 11.090 1.00 98.69 95 ALA A O 1
ATOM 702 N N . TYR A 1 96 ? -5.191 4.254 12.250 1.00 98.38 96 TYR A N 1
ATOM 703 C CA . TYR A 1 96 ? -4.586 3.108 12.949 1.00 98.38 96 TYR A CA 1
ATOM 704 C C . TYR A 1 96 ? -4.243 3.361 14.425 1.00 98.38 96 TYR A C 1
ATOM 706 O O . TYR A 1 96 ? -3.519 2.573 15.036 1.00 98.38 96 TYR A O 1
ATOM 714 N N . THR A 1 97 ? -4.729 4.453 15.017 1.00 98.75 97 THR A N 1
ATOM 715 C CA . THR A 1 97 ? -4.555 4.744 16.444 1.00 98.75 97 THR A CA 1
ATOM 716 C C . THR A 1 97 ? -5.886 4.888 17.158 1.00 98.75 97 THR A C 1
ATOM 718 O O . THR A 1 97 ? -6.933 5.123 16.556 1.00 98.75 97 THR A O 1
ATOM 721 N N . ASP A 1 98 ? -5.812 4.744 18.479 1.00 98.69 98 ASP A N 1
ATOM 722 C CA . ASP A 1 98 ? -6.888 5.058 19.420 1.00 98.69 98 ASP A CA 1
ATOM 723 C C . ASP A 1 98 ? -8.169 4.229 19.242 1.00 98.69 98 ASP A C 1
ATOM 725 O O . ASP A 1 98 ? -9.189 4.550 19.842 1.00 98.69 98 ASP A O 1
ATOM 729 N N . ASN A 1 99 ? -8.104 3.150 18.452 1.00 98.50 99 ASN A N 1
ATOM 730 C CA . ASN A 1 99 ? -9.202 2.234 18.125 1.00 98.50 99 ASN A CA 1
ATOM 731 C C . ASN A 1 99 ? -10.461 2.917 17.562 1.00 98.50 99 ASN A C 1
ATOM 733 O O . ASN A 1 99 ? -11.529 2.317 17.529 1.00 98.50 99 ASN A O 1
ATOM 737 N N . ILE A 1 100 ? -10.358 4.167 17.099 1.00 98.75 100 ILE A N 1
ATOM 738 C CA . ILE A 1 100 ? -11.523 4.925 16.623 1.00 98.75 100 ILE A CA 1
ATOM 739 C C . ILE A 1 100 ? -12.114 4.253 15.382 1.00 98.75 100 ILE A C 1
ATOM 741 O O . ILE A 1 100 ? -13.326 4.060 15.286 1.00 98.75 100 ILE A O 1
ATOM 745 N N . LEU A 1 101 ? -11.258 3.897 14.418 1.00 98.69 101 LEU A N 1
ATOM 746 C CA . LEU A 1 101 ? -11.709 3.228 13.201 1.00 98.69 101 LEU A CA 1
ATOM 747 C C . LEU A 1 101 ? -12.135 1.780 13.477 1.00 98.69 101 LEU A C 1
ATOM 749 O O . LEU A 1 101 ? -13.077 1.300 12.847 1.00 98.69 101 LEU A O 1
ATOM 753 N N . ASP A 1 102 ? -11.486 1.111 14.429 1.00 98.62 102 ASP A N 1
ATOM 754 C CA . ASP A 1 102 ? -11.872 -0.210 14.912 1.00 98.62 102 ASP A CA 1
ATOM 755 C C . ASP A 1 102 ? -13.312 -0.201 15.421 1.00 98.62 102 ASP A C 1
ATOM 757 O O . ASP A 1 102 ? -14.149 -0.927 14.884 1.00 98.62 102 ASP A O 1
ATOM 761 N N . ASP A 1 103 ? -13.628 0.684 16.367 1.00 98.62 103 ASP A N 1
ATOM 762 C CA . ASP A 1 103 ? -14.957 0.804 16.966 1.00 98.62 103 ASP A CA 1
ATOM 763 C C . ASP A 1 103 ? -16.036 1.064 15.906 1.00 98.62 103 ASP A C 1
ATOM 765 O O . ASP A 1 103 ? -17.079 0.409 15.902 1.00 98.62 103 ASP A O 1
ATOM 769 N N . TYR A 1 104 ? -15.781 1.974 14.958 1.00 98.62 104 TYR A N 1
ATOM 770 C CA . TYR A 1 104 ? -16.722 2.255 13.867 1.00 98.62 104 TYR A CA 1
ATOM 771 C C . TYR A 1 104 ? -16.941 1.053 12.949 1.00 98.62 104 TYR A C 1
ATOM 773 O O . TYR A 1 104 ? -18.058 0.833 12.477 1.00 98.62 104 TYR A O 1
ATOM 781 N N . THR A 1 105 ? -15.888 0.285 12.677 1.00 98.56 105 THR A N 1
ATOM 782 C CA . THR A 1 105 ? -15.960 -0.832 11.731 1.00 98.56 105 THR A CA 1
ATOM 783 C C . THR A 1 105 ? -16.611 -2.053 12.367 1.00 98.56 105 THR A C 1
ATOM 785 O O . THR A 1 105 ? -17.439 -2.690 11.721 1.00 98.56 105 THR A O 1
ATOM 788 N N . TYR A 1 106 ? -16.306 -2.350 13.633 1.00 98.50 106 TYR A N 1
ATOM 789 C CA . TYR A 1 106 ? -17.012 -3.393 14.378 1.00 98.50 106 TYR A CA 1
ATOM 790 C C . TYR A 1 106 ? -18.486 -3.036 14.570 1.00 98.50 106 TYR A C 1
ATOM 792 O O . TYR A 1 106 ? -19.336 -3.872 14.286 1.00 98.50 106 TYR A O 1
ATOM 800 N N . TYR A 1 107 ? -18.804 -1.783 14.915 1.00 98.06 107 TYR A N 1
ATOM 801 C CA . TYR A 1 107 ? -20.195 -1.328 15.001 1.00 98.06 107 TYR A CA 1
ATOM 802 C C . TYR A 1 107 ? -20.967 -1.503 13.684 1.00 98.06 107 TYR A C 1
ATOM 804 O O . TYR A 1 107 ? -22.156 -1.794 13.705 1.00 98.06 107 TYR A O 1
ATOM 812 N N . GLY A 1 108 ? -20.314 -1.315 12.533 1.00 97.50 108 GLY A N 1
ATOM 813 C CA . GLY A 1 108 ? -20.940 -1.525 11.225 1.00 97.50 108 GLY A CA 1
ATOM 814 C C . GLY A 1 108 ? -21.049 -2.990 10.784 1.00 97.50 108 GLY A C 1
ATOM 815 O O . GLY A 1 108 ? -21.721 -3.260 9.789 1.00 97.50 108 GLY A O 1
ATOM 816 N N . MET A 1 109 ? -20.355 -3.910 11.460 1.00 95.44 109 MET A N 1
ATOM 817 C CA . MET A 1 109 ? -20.393 -5.350 11.185 1.00 95.44 109 MET A CA 1
ATOM 818 C C . MET A 1 109 ? -21.510 -6.059 11.964 1.00 95.44 109 MET A C 1
ATOM 820 O O . MET A 1 109 ? -22.052 -7.041 11.453 1.00 95.44 109 MET A O 1
ATOM 824 N N . ASP A 1 110 ? -21.843 -5.541 13.152 1.00 85.12 110 ASP A N 1
ATOM 825 C CA . ASP A 1 110 ? -22.942 -5.994 14.019 1.00 85.12 110 ASP A CA 1
ATOM 826 C C . ASP A 1 110 ? -24.341 -5.747 13.408 1.00 85.12 110 ASP A C 1
ATOM 828 O O . ASP A 1 110 ? -25.209 -6.645 13.552 1.00 85.12 110 ASP A O 1
#

Radius of gyration: 18.81 Å; Cα contacts (8 Å, |Δi|>4): 116; chains: 1; bounding box: 53×38×46 Å

pLDDT: mean 96.88, std 4.64, range [59.47, 98.75]

Nearest PDB structures (foldseek):
  1e6v-assembly1_A  TM=9.986E-01  e=2.756E-10  Methanopyrus kandleri
  5a8k-assembly1_D  TM=1.003E+00  e=8.157E-10  Methanothermobacter wolfeii
  5g0r-assembly1_A  TM=1.003E+00  e=8.664E-10  Methanothermobacter marburgensis
  1hbm-assembly1_A  TM=1.003E+00  e=9.202E-10  Methanothermobacter thermautotrophicus
  3sqg-assembly1_A  TM=9.928E-01  e=8.981E-08  uncultured archaeon

Sequence (110 aa):
AGEAAVADLAFAAKHAGVIQMADILPARRARGPNEPGGIKFGHFADMVQTDRKYPNDPVRASLEVVGAGTMLFDQI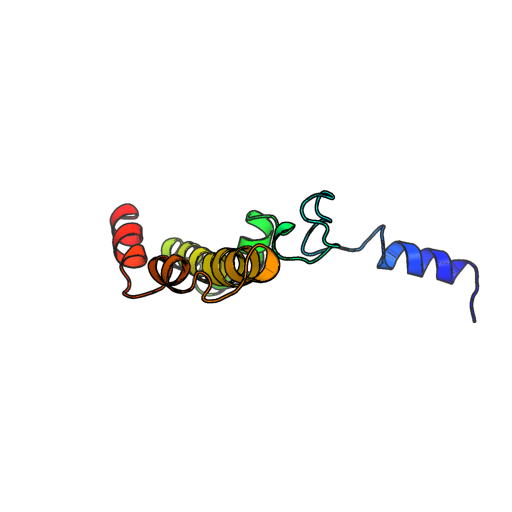WLGSYMSGGVGFTQYATAAYTDNILDDYTYYGMD

Solvent-accessible surface area (backbone atoms only — not comparable to full-atom values): 6347 Å² total; per-residue (Å²): 143,84,53,76,69,53,54,55,53,52,43,35,66,72,57,79,69,52,82,71,75,12,46,63,43,63,76,98,64,62,43,59,59,63,37,71,91,34,43,47,69,68,61,53,41,70,69,46,66,47,41,86,74,39,75,90,37,68,59,61,30,52,48,54,34,45,36,54,41,27,47,48,50,35,33,45,33,46,15,37,80,72,66,42,83,92,49,30,58,72,70,26,41,63,59,64,41,91,56,55,51,54,54,55,48,51,64,74,71,109

Mean predicted aligned error: 3.35 Å

Foldseek 3Di:
DDDPVVVVVVCCPPPVPDDFQFCADDPVLGDHTNALVRHDLVSLLVVQCVCVVCVPCVLRSVLSSLLVNLCRCFAPNVQPSVHHDPGDVVVSVVSPPPCPVVVVSVVVVD